Protein AF-A0A2D8BWD3-F1 (afdb_monomer_lite)

pLDDT: mean 82.9, std 19.64, range [33.0, 98.5]

Radius of gyration: 21.06 Å; chains: 1; bounding box: 48×31×63 Å

Sequence (164 aa):
MKAKTIEGMKNEMWEKAFEDTSNDRERIIALALHLGADEKTNPYLDFQDMDGYIGNDYLVYTDEEADEAVREYIEETVWAFSPSFLQIHTGVDSNTIKQIQNTQLDSPNEVLTAMIKDFDWFVEDAVCCDGRGHFLAQYDHEENYVSFSNEEGKNVTYFIYRVD

Secondary structure (DSSP, 8-state):
-PPPPHHHHHHHHTTSS-SS-HHHHHHHHHHHHHTT--TTT-TT--HHHHHHHBTTTEEEE-HHHHHHHHHHHHHHHGGGS-HHHHHHHH---HHHHHHHHHS--S-HHHHHHTT-S-HHHHHHHHHHHHHHHHHH-TTT---EEEEEE-TTS-EEEEEEEE--

Structure (mmCIF, N/CA/C/O backbone):
data_AF-A0A2D8BWD3-F1
#
_entry.id   AF-A0A2D8BWD3-F1
#
loop_
_atom_site.group_PDB
_atom_site.id
_atom_site.type_symbol
_atom_site.label_atom_id
_atom_site.label_alt_id
_atom_site.label_comp_id
_atom_site.label_asym_id
_atom_site.label_entity_id
_atom_site.label_seq_id
_atom_site.pdbx_PDB_ins_code
_atom_site.Cartn_x
_atom_site.Cartn_y
_atom_site.Cartn_z
_atom_site.occupancy
_atom_site.B_iso_or_equiv
_atom_site.auth_seq_id
_atom_site.auth_comp_id
_atom_site.auth_asym_id
_atom_site.auth_atom_id
_atom_site.pdbx_PDB_model_num
ATOM 1 N N . MET A 1 1 ? 24.288 -4.376 -43.681 1.00 34.53 1 MET A N 1
ATOM 2 C CA . MET A 1 1 ? 23.983 -4.024 -42.278 1.00 34.53 1 MET A CA 1
ATOM 3 C C . MET A 1 1 ? 23.493 -5.283 -41.589 1.00 34.53 1 MET A C 1
ATOM 5 O O . MET A 1 1 ? 22.525 -5.857 -42.066 1.00 34.53 1 MET A O 1
ATOM 9 N N . LYS A 1 2 ? 24.213 -5.786 -40.580 1.00 33.00 2 LYS A N 1
ATOM 10 C CA . LYS A 1 2 ? 23.761 -6.938 -39.785 1.00 33.00 2 LYS A CA 1
ATOM 11 C C . LYS A 1 2 ? 22.799 -6.414 -38.719 1.00 33.00 2 LYS A C 1
ATOM 13 O O . LYS A 1 2 ? 23.162 -5.474 -38.019 1.00 33.00 2 LYS A O 1
ATOM 18 N N . ALA A 1 3 ? 21.597 -6.981 -38.645 1.00 33.09 3 ALA A N 1
ATOM 19 C CA . ALA A 1 3 ? 20.667 -6.714 -37.554 1.00 33.09 3 ALA A CA 1
ATOM 20 C C . ALA A 1 3 ? 21.339 -7.104 -36.227 1.00 33.09 3 ALA A C 1
ATOM 22 O O . ALA A 1 3 ? 21.921 -8.190 -36.136 1.00 33.09 3 ALA A O 1
ATOM 23 N N . LYS A 1 4 ? 21.329 -6.197 -35.247 1.00 38.47 4 LYS A N 1
ATOM 24 C CA . LYS A 1 4 ? 21.819 -6.473 -33.893 1.00 38.47 4 LYS A CA 1
ATOM 25 C C . LYS A 1 4 ? 20.787 -7.357 -33.185 1.00 38.47 4 LYS A C 1
ATOM 27 O O . LYS A 1 4 ? 19.590 -7.202 -33.396 1.00 38.47 4 LYS A O 1
ATOM 32 N N . THR A 1 5 ? 21.252 -8.342 -32.425 1.00 38.34 5 THR A N 1
ATOM 33 C CA . THR A 1 5 ? 20.396 -9.210 -31.609 1.00 38.34 5 THR A CA 1
ATOM 34 C C . THR A 1 5 ? 19.855 -8.429 -30.408 1.00 38.34 5 THR A C 1
ATOM 36 O O . THR A 1 5 ? 20.527 -7.517 -29.931 1.00 38.34 5 THR A O 1
ATOM 39 N N . ILE A 1 6 ? 18.684 -8.817 -29.887 1.00 38.59 6 ILE A N 1
ATOM 40 C CA . ILE A 1 6 ? 18.071 -8.269 -28.653 1.00 38.59 6 ILE A CA 1
ATOM 41 C C . ILE A 1 6 ? 19.105 -8.186 -27.512 1.00 38.59 6 ILE A C 1
ATOM 43 O O . ILE A 1 6 ? 19.161 -7.222 -26.759 1.00 38.59 6 ILE A O 1
ATOM 47 N N . GLU A 1 7 ? 19.990 -9.174 -27.440 1.00 46.28 7 GLU A N 1
ATOM 48 C CA . GLU A 1 7 ? 21.090 -9.278 -26.478 1.00 46.28 7 GLU A CA 1
ATOM 49 C C . GLU A 1 7 ? 22.209 -8.240 -26.701 1.00 46.28 7 GLU A C 1
ATOM 51 O O . GLU A 1 7 ? 22.782 -7.716 -25.751 1.00 46.28 7 GLU A O 1
ATOM 56 N N . GLY A 1 8 ? 22.477 -7.866 -27.955 1.00 41.94 8 GLY A N 1
ATOM 57 C CA . GLY A 1 8 ? 23.447 -6.824 -28.306 1.00 41.94 8 GLY A CA 1
ATOM 58 C C . GLY A 1 8 ? 22.919 -5.397 -28.133 1.00 41.94 8 GLY A C 1
ATOM 59 O O . GLY A 1 8 ? 23.710 -4.483 -27.928 1.00 41.94 8 GLY A O 1
ATOM 60 N N . MET A 1 9 ? 21.600 -5.198 -28.201 1.00 42.31 9 MET A N 1
ATOM 61 C CA . MET A 1 9 ? 20.963 -3.897 -27.946 1.00 42.31 9 MET A CA 1
ATOM 62 C C . MET A 1 9 ? 20.747 -3.653 -26.450 1.00 42.31 9 MET A C 1
ATOM 64 O O . MET A 1 9 ? 20.943 -2.527 -26.000 1.00 42.31 9 MET A O 1
ATOM 68 N N . LYS A 1 10 ? 20.489 -4.717 -25.671 1.00 48.84 10 LYS A N 1
ATOM 69 C CA . LYS A 1 10 ? 20.618 -4.693 -24.207 1.00 48.84 10 LYS A CA 1
ATOM 70 C C . LYS A 1 10 ? 22.022 -4.226 -23.797 1.00 48.84 10 LYS A C 1
ATOM 72 O O . LYS A 1 10 ? 22.144 -3.213 -23.137 1.00 48.84 10 LYS A O 1
ATOM 77 N N . ASN A 1 11 ? 23.101 -4.828 -24.291 1.00 49.44 11 ASN A N 1
ATOM 78 C 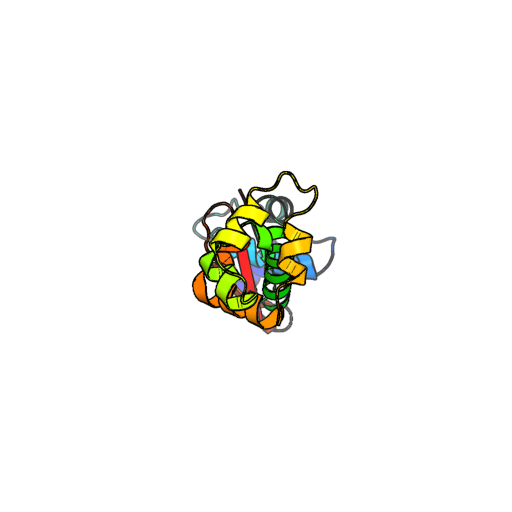CA . ASN A 1 11 ? 24.444 -4.409 -23.855 1.00 49.44 11 ASN A CA 1
ATOM 79 C C . ASN A 1 11 ? 24.811 -2.937 -24.157 1.00 49.44 11 ASN A C 1
ATOM 81 O O . ASN A 1 11 ? 25.494 -2.318 -23.354 1.00 49.44 11 ASN A O 1
ATOM 85 N N . GLU A 1 12 ? 24.364 -2.339 -25.268 1.00 47.38 12 GLU A N 1
ATOM 86 C CA . GLU A 1 12 ? 24.698 -0.933 -25.579 1.00 47.38 12 GLU A CA 1
ATOM 87 C C . GLU A 1 12 ? 23.782 0.096 -24.893 1.00 47.38 12 GLU A C 1
ATOM 89 O O . GLU A 1 12 ? 24.250 1.180 -24.537 1.00 47.38 12 GLU A O 1
ATOM 94 N N . MET A 1 13 ? 22.490 -0.209 -24.714 1.00 47.88 13 MET A N 1
ATOM 95 C CA . MET A 1 13 ? 21.563 0.668 -23.980 1.00 47.88 13 MET A CA 1
ATOM 96 C C . MET A 1 13 ? 21.860 0.668 -22.475 1.00 47.88 13 MET A C 1
ATOM 98 O O . MET A 1 13 ? 21.653 1.677 -21.809 1.00 47.88 13 MET A O 1
ATOM 102 N N . TRP A 1 14 ? 22.397 -0.438 -21.959 1.00 49.59 14 TRP A N 1
ATOM 103 C CA . TRP A 1 14 ? 22.653 -0.648 -20.540 1.00 49.59 14 TRP A CA 1
ATOM 104 C C . TRP A 1 14 ? 24.047 -0.210 -20.080 1.00 49.59 14 TRP A C 1
ATOM 106 O O . TRP A 1 14 ? 24.278 -0.177 -18.885 1.00 49.59 14 TRP A O 1
ATOM 116 N N . GLU A 1 15 ? 24.974 0.157 -20.966 1.00 47.16 15 GLU A N 1
ATOM 117 C CA . GLU A 1 15 ? 26.265 0.732 -20.539 1.00 47.16 15 GLU A CA 1
ATOM 118 C C . GLU A 1 15 ? 26.231 2.258 -20.367 1.00 47.16 15 GLU A C 1
ATOM 120 O O . GLU A 1 15 ? 27.082 2.823 -19.688 1.00 47.16 15 GLU A O 1
ATOM 125 N N . LYS A 1 16 ? 25.259 2.955 -20.970 1.00 45.59 16 LYS A N 1
ATOM 126 C CA . LYS A 1 16 ? 25.213 4.430 -20.968 1.00 45.59 16 LYS A CA 1
ATOM 127 C C . LYS A 1 16 ? 24.402 5.059 -19.839 1.00 45.59 16 LYS A C 1
ATOM 129 O O . LYS A 1 16 ? 24.548 6.255 -19.613 1.00 45.59 16 LYS A O 1
ATOM 134 N N . ALA A 1 17 ? 23.558 4.291 -19.160 1.00 45.84 17 ALA A N 1
ATOM 135 C CA . ALA A 1 17 ? 22.677 4.813 -18.119 1.00 45.84 17 ALA A CA 1
ATOM 136 C C . ALA A 1 17 ? 23.310 4.840 -16.708 1.00 45.84 17 ALA A C 1
ATOM 138 O O . ALA A 1 17 ? 22.625 5.221 -15.770 1.00 45.84 17 ALA A O 1
ATOM 139 N N . PHE A 1 18 ? 24.584 4.455 -16.524 1.00 51.03 18 PHE A N 1
ATOM 140 C CA . PHE A 1 18 ? 25.071 4.014 -15.206 1.00 51.03 18 PHE A CA 1
ATOM 141 C C . PHE A 1 18 ? 26.330 4.714 -14.680 1.00 51.03 18 PHE A C 1
ATOM 143 O O . PHE A 1 18 ? 27.443 4.400 -15.095 1.00 51.03 18 PHE A O 1
ATOM 150 N N . GLU A 1 19 ? 26.129 5.556 -13.662 1.00 48.56 19 GLU A N 1
ATOM 151 C CA . GLU A 1 19 ? 27.092 5.869 -12.593 1.00 48.56 19 GLU A CA 1
ATOM 152 C C . GLU A 1 19 ? 26.365 5.976 -11.223 1.00 48.56 19 GLU A C 1
ATOM 154 O O . GLU A 1 19 ? 26.631 6.906 -10.481 1.00 48.56 19 GLU A O 1
ATOM 159 N N . ASP A 1 20 ? 25.441 5.070 -10.852 1.00 46.66 20 ASP A N 1
ATOM 160 C CA . ASP A 1 20 ? 25.171 4.778 -9.420 1.00 46.66 20 ASP A CA 1
ATOM 161 C C . ASP A 1 20 ? 24.368 3.475 -9.164 1.00 46.66 20 ASP A C 1
ATOM 163 O O . ASP A 1 20 ? 23.828 2.865 -10.086 1.00 46.66 20 ASP A O 1
ATOM 167 N N . THR A 1 21 ? 24.411 3.037 -7.901 1.00 48.84 21 THR A N 1
ATOM 168 C CA . THR A 1 21 ? 23.995 1.790 -7.210 1.00 48.84 21 THR A CA 1
ATOM 169 C C . THR A 1 21 ? 23.012 0.780 -7.848 1.00 48.84 21 THR A C 1
ATOM 171 O O . THR A 1 21 ? 21.938 1.094 -8.347 1.00 48.84 21 THR A O 1
ATOM 174 N N . SER A 1 22 ? 23.335 -0.520 -7.711 1.00 55.34 22 SER A N 1
ATOM 175 C CA . SER A 1 22 ? 22.635 -1.654 -8.355 1.00 55.34 22 SER A CA 1
ATOM 176 C C . SER A 1 22 ? 21.185 -1.919 -7.920 1.00 55.34 22 SER A C 1
ATOM 178 O O . SER A 1 22 ? 20.495 -2.653 -8.621 1.00 55.34 22 SER A O 1
ATOM 180 N N . ASN A 1 23 ? 20.719 -1.369 -6.792 1.00 58.25 23 ASN A N 1
ATOM 181 C CA . ASN A 1 23 ? 19.350 -1.585 -6.300 1.00 58.25 23 ASN A CA 1
ATOM 182 C C . ASN A 1 23 ? 18.320 -0.721 -7.041 1.00 58.25 23 ASN A C 1
ATOM 184 O O . ASN A 1 23 ? 17.205 -1.177 -7.294 1.00 58.25 23 ASN A O 1
ATOM 188 N N . ASP A 1 24 ? 18.686 0.492 -7.443 1.00 74.69 24 ASP A N 1
ATOM 189 C CA . ASP A 1 24 ? 17.781 1.376 -8.188 1.00 74.69 24 ASP A CA 1
ATOM 190 C C . ASP A 1 24 ? 17.656 0.916 -9.642 1.00 74.69 24 ASP A C 1
ATOM 192 O O . ASP A 1 24 ? 16.593 1.007 -10.255 1.00 74.69 24 ASP A O 1
ATOM 196 N N . ARG A 1 25 ? 18.707 0.269 -10.164 1.00 78.00 25 ARG A N 1
ATOM 197 C CA . ARG A 1 25 ? 18.728 -0.312 -11.509 1.00 78.00 25 ARG A CA 1
ATOM 198 C C . ARG A 1 25 ? 17.566 -1.267 -11.768 1.00 78.00 25 ARG A C 1
ATOM 200 O O . ARG A 1 25 ? 16.885 -1.135 -12.782 1.00 78.00 25 ARG A O 1
ATOM 207 N N . GLU A 1 26 ? 17.374 -2.260 -10.904 1.00 87.19 26 GLU A N 1
ATOM 208 C CA . GLU A 1 26 ? 16.334 -3.275 -11.103 1.00 87.19 26 GLU A CA 1
ATOM 209 C C . GLU A 1 26 ? 14.925 -2.666 -11.035 1.00 87.19 26 GLU A C 1
ATOM 211 O O . GLU A 1 26 ? 14.059 -3.045 -11.827 1.00 87.19 26 GLU A O 1
ATOM 216 N N . ARG A 1 27 ? 14.727 -1.652 -10.185 1.00 90.38 27 ARG A N 1
ATOM 217 C CA . ARG A 1 27 ? 13.468 -0.902 -10.081 1.00 90.38 27 ARG A CA 1
ATOM 218 C C . ARG A 1 27 ? 13.185 -0.067 -11.325 1.00 90.38 27 ARG A C 1
ATOM 220 O O . ARG A 1 27 ? 12.080 -0.127 -11.858 1.00 90.38 27 ARG A O 1
ATOM 227 N N . ILE A 1 28 ? 14.194 0.638 -11.838 1.00 87.50 28 ILE A N 1
ATOM 228 C CA . ILE A 1 28 ? 14.107 1.399 -13.093 1.00 87.50 28 ILE A CA 1
ATOM 229 C C . ILE A 1 28 ? 13.707 0.478 -14.251 1.00 87.50 28 ILE A C 1
ATOM 231 O O . ILE A 1 28 ? 12.839 0.819 -15.053 1.00 87.50 28 ILE A O 1
ATOM 235 N N . ILE A 1 29 ? 14.300 -0.718 -14.326 1.00 85.25 29 ILE A N 1
ATOM 236 C CA . ILE A 1 29 ? 13.953 -1.714 -15.348 1.00 85.25 29 ILE A CA 1
ATOM 237 C C . ILE A 1 29 ? 12.511 -2.192 -15.175 1.00 85.25 29 ILE A C 1
ATOM 239 O O . ILE A 1 29 ? 11.783 -2.264 -16.166 1.00 85.25 29 ILE A O 1
ATOM 243 N N . ALA A 1 30 ? 12.095 -2.512 -13.947 1.00 90.31 30 ALA A N 1
ATOM 244 C CA . ALA A 1 30 ? 10.731 -2.945 -13.660 1.00 90.31 30 ALA A CA 1
ATOM 245 C C . ALA A 1 30 ? 9.702 -1.891 -14.095 1.00 90.31 30 ALA A C 1
ATOM 247 O O . ALA A 1 30 ? 8.768 -2.219 -14.831 1.00 90.31 30 ALA A O 1
ATOM 248 N N . LEU A 1 31 ? 9.915 -0.626 -13.718 1.00 90.25 31 LEU A N 1
ATOM 249 C CA . LEU A 1 31 ? 9.033 0.480 -14.084 1.00 90.25 31 LEU A CA 1
ATOM 250 C C . LEU A 1 31 ? 9.002 0.705 -15.598 1.00 90.25 31 LEU A C 1
ATOM 252 O O . LEU A 1 31 ? 7.926 0.788 -16.188 1.00 90.25 31 LEU A O 1
ATOM 256 N N . ALA A 1 32 ? 10.162 0.731 -16.255 1.00 86.50 32 ALA A N 1
ATOM 257 C CA . ALA A 1 32 ? 10.229 0.906 -17.701 1.00 86.50 32 ALA A CA 1
ATOM 258 C C . ALA A 1 32 ? 9.463 -0.200 -18.446 1.00 86.50 32 ALA A C 1
ATOM 260 O O . ALA A 1 32 ? 8.709 0.081 -19.380 1.00 86.50 32 ALA A O 1
ATOM 261 N N . LEU A 1 33 ? 9.616 -1.460 -18.023 1.00 85.62 33 LEU A N 1
ATOM 262 C CA . LEU A 1 33 ? 8.882 -2.589 -18.596 1.00 85.62 33 LEU A CA 1
ATOM 263 C C . LEU A 1 33 ? 7.368 -2.456 -18.381 1.00 85.62 33 LEU A C 1
ATOM 265 O O . LEU A 1 33 ? 6.607 -2.707 -19.316 1.00 85.62 33 LEU A O 1
ATOM 269 N N . HIS A 1 34 ? 6.931 -2.030 -17.193 1.00 89.69 34 HIS A N 1
ATOM 270 C CA . HIS A 1 34 ? 5.519 -1.781 -16.895 1.00 89.69 34 HIS A CA 1
ATOM 271 C C . HIS A 1 34 ? 4.919 -0.680 -17.778 1.00 89.69 34 HIS A C 1
ATOM 273 O O . HIS A 1 34 ? 3.836 -0.859 -18.334 1.00 89.69 34 HIS A O 1
ATOM 279 N N . LEU A 1 35 ? 5.659 0.408 -18.008 1.00 87.31 35 LEU A N 1
ATOM 280 C CA . LEU A 1 35 ? 5.255 1.506 -18.896 1.00 87.31 35 LEU A CA 1
ATOM 281 C C . LEU A 1 35 ? 5.349 1.158 -20.392 1.00 87.31 35 LEU A C 1
ATOM 283 O O . LEU A 1 35 ? 5.108 2.004 -21.258 1.00 87.31 35 LEU A O 1
ATOM 287 N N . GLY A 1 36 ? 5.666 -0.095 -20.721 1.00 79.19 36 GLY A N 1
ATOM 288 C CA . GLY A 1 36 ? 5.660 -0.593 -22.088 1.00 79.19 36 GLY A CA 1
ATOM 289 C C . GLY A 1 36 ? 6.919 -0.244 -22.873 1.00 79.19 36 GLY A C 1
ATOM 290 O O . GLY A 1 36 ? 6.836 -0.080 -24.095 1.00 79.19 36 GLY A O 1
ATOM 291 N N . ALA A 1 37 ? 8.076 -0.145 -22.206 1.00 69.31 37 ALA A N 1
ATOM 292 C CA . ALA A 1 37 ? 9.376 -0.137 -22.871 1.00 69.31 37 ALA A CA 1
ATOM 293 C C . ALA A 1 37 ? 9.598 -1.471 -23.615 1.00 69.31 37 ALA A C 1
ATOM 295 O O . ALA A 1 37 ? 10.196 -2.420 -23.112 1.00 69.31 37 ALA A O 1
ATOM 296 N N . ASP A 1 38 ? 9.094 -1.528 -24.845 1.00 61.25 38 ASP A N 1
ATOM 297 C CA . ASP A 1 38 ? 9.401 -2.515 -25.877 1.00 61.25 38 ASP A CA 1
ATOM 298 C C . ASP A 1 38 ? 10.106 -1.782 -27.033 1.00 61.25 38 ASP A C 1
ATOM 300 O O . ASP A 1 38 ? 9.707 -0.688 -27.444 1.00 61.25 38 ASP A O 1
ATOM 304 N N . GLU A 1 39 ? 11.160 -2.417 -27.564 1.00 46.50 39 GLU A N 1
ATOM 305 C CA . GLU A 1 39 ? 11.961 -2.027 -28.735 1.00 46.50 39 GLU A CA 1
ATOM 306 C C . GLU A 1 39 ? 11.114 -1.531 -29.929 1.00 46.50 39 GLU A C 1
ATOM 308 O O . GLU A 1 39 ? 11.596 -0.757 -30.759 1.00 46.50 39 GLU A O 1
ATOM 313 N N . LYS A 1 40 ? 9.853 -1.969 -30.038 1.00 48.22 40 LYS A N 1
ATOM 314 C CA . LYS A 1 40 ? 8.954 -1.690 -31.166 1.00 48.22 40 LYS A CA 1
ATOM 315 C C . LYS A 1 40 ? 7.892 -0.624 -30.912 1.00 48.22 40 LYS A C 1
ATOM 317 O O . LYS A 1 40 ? 7.389 -0.069 -31.889 1.00 48.22 40 LYS A O 1
ATOM 322 N N . THR A 1 41 ? 7.515 -0.357 -29.665 1.00 51.00 41 THR A N 1
ATOM 323 C CA . THR A 1 41 ? 6.345 0.482 -29.343 1.00 51.00 41 THR A CA 1
ATOM 324 C C . THR A 1 41 ? 6.711 1.832 -28.755 1.00 51.00 41 THR A C 1
ATOM 326 O O . THR A 1 41 ? 5.995 2.794 -29.028 1.00 51.00 41 THR A O 1
ATOM 329 N N . ASN A 1 42 ? 7.812 1.947 -28.004 1.00 50.22 42 ASN A N 1
ATOM 330 C CA . ASN A 1 42 ? 8.170 3.224 -27.390 1.00 50.22 42 ASN A CA 1
ATOM 331 C C . ASN A 1 42 ? 9.693 3.426 -27.239 1.00 50.22 42 ASN A C 1
ATOM 333 O O . ASN A 1 42 ? 10.235 3.282 -26.145 1.00 50.22 42 ASN A O 1
ATOM 337 N N . PRO A 1 43 ? 10.403 3.803 -28.321 1.00 50.69 43 PRO A N 1
ATOM 338 C CA . PRO A 1 43 ? 11.846 4.065 -28.294 1.00 50.69 43 PRO A CA 1
ATOM 339 C C . PRO A 1 43 ? 12.231 5.371 -27.567 1.00 50.69 43 PRO A C 1
ATOM 341 O O . PRO A 1 43 ? 13.402 5.745 -27.598 1.00 50.69 43 PRO A O 1
ATOM 344 N N . TYR A 1 44 ? 11.261 6.078 -26.969 1.00 47.91 44 TYR A N 1
ATOM 345 C CA . TYR A 1 44 ? 11.419 7.385 -26.320 1.00 47.91 44 TYR A CA 1
ATOM 346 C C . TYR A 1 44 ? 11.210 7.362 -24.800 1.00 47.91 44 TYR A C 1
ATOM 348 O O . TYR A 1 44 ? 11.259 8.426 -24.191 1.00 47.91 44 TYR A O 1
ATOM 356 N N . LEU A 1 45 ? 10.973 6.198 -24.182 1.00 55.69 45 LEU A N 1
ATOM 357 C CA . LEU A 1 45 ? 11.106 6.082 -22.727 1.00 55.69 45 LEU A CA 1
ATOM 358 C C . LEU A 1 45 ? 12.592 6.248 -22.396 1.00 55.69 45 LEU A C 1
ATOM 360 O O . LEU A 1 45 ? 13.380 5.309 -22.528 1.00 55.69 45 LEU A O 1
ATOM 364 N N . ASP A 1 46 ? 12.977 7.478 -22.063 1.00 58.53 46 ASP A N 1
ATOM 365 C CA . ASP A 1 46 ? 14.310 7.776 -21.573 1.00 58.53 46 ASP A CA 1
ATOM 366 C C . ASP A 1 46 ? 14.422 7.159 -20.180 1.00 58.53 46 ASP A C 1
ATOM 368 O O . ASP A 1 46 ? 13.752 7.567 -19.234 1.00 58.53 46 ASP A O 1
ATOM 372 N N . PHE A 1 47 ? 15.223 6.103 -20.061 1.00 58.69 47 PHE A N 1
ATOM 373 C CA . PHE A 1 47 ? 15.436 5.407 -18.794 1.00 58.69 47 PHE A CA 1
ATOM 374 C C . PHE A 1 47 ? 16.001 6.345 -17.715 1.00 58.69 47 PHE A C 1
ATOM 376 O O . PHE A 1 47 ? 15.861 6.041 -16.535 1.00 58.69 47 PHE A O 1
ATOM 383 N N . GLN A 1 48 ? 16.602 7.479 -18.104 1.00 56.47 48 GLN A N 1
ATOM 384 C CA . GLN A 1 48 ? 17.044 8.517 -17.170 1.00 56.47 48 GLN A CA 1
ATOM 385 C C . GLN A 1 48 ? 15.878 9.263 -16.506 1.00 56.47 48 GLN A C 1
ATOM 387 O O . GLN A 1 48 ? 16.030 9.707 -15.373 1.00 56.47 48 GLN A O 1
ATOM 392 N N . ASP A 1 49 ? 14.710 9.344 -17.150 1.00 65.50 49 ASP A N 1
ATOM 393 C CA . ASP A 1 49 ? 13.518 9.965 -16.559 1.00 65.50 49 ASP A CA 1
ATOM 394 C C . ASP A 1 49 ? 12.801 9.014 -15.582 1.00 65.50 49 ASP A C 1
ATOM 396 O O . ASP A 1 49 ? 12.077 9.468 -14.700 1.00 65.50 49 ASP A O 1
ATOM 400 N N . MET A 1 50 ? 13.024 7.696 -15.697 1.00 73.25 50 MET A N 1
ATOM 401 C CA . MET A 1 50 ? 12.379 6.682 -14.845 1.00 73.25 50 MET A CA 1
ATOM 402 C C . MET A 1 50 ? 12.729 6.829 -13.370 1.00 73.25 50 MET A C 1
ATOM 404 O O . MET A 1 50 ? 11.859 6.659 -12.522 1.00 73.25 50 MET A O 1
ATOM 408 N N . ASP A 1 51 ? 13.980 7.167 -13.073 1.00 77.19 51 ASP A N 1
ATOM 409 C CA . ASP A 1 51 ? 14.426 7.406 -11.700 1.00 77.19 51 ASP A CA 1
ATOM 410 C C . ASP A 1 51 ? 13.637 8.558 -11.056 1.00 77.19 51 ASP A C 1
ATOM 412 O O . ASP A 1 51 ? 13.172 8.451 -9.926 1.00 77.19 51 ASP A O 1
ATOM 416 N N . GLY A 1 52 ? 13.357 9.615 -11.827 1.00 81.00 52 GLY A N 1
ATOM 417 C CA . GLY A 1 52 ? 12.542 10.744 -11.379 1.00 81.00 52 GLY A CA 1
ATOM 418 C C . GLY A 1 52 ? 11.077 10.396 -11.103 1.00 81.00 52 GLY A C 1
ATOM 419 O O . GLY A 1 52 ? 10.416 11.135 -10.376 1.00 81.00 52 GLY A O 1
ATOM 420 N N . TYR A 1 53 ? 10.566 9.290 -11.646 1.00 85.56 53 TYR A N 1
ATOM 421 C CA . TYR A 1 53 ? 9.203 8.821 -11.391 1.00 85.56 53 TYR A CA 1
ATOM 422 C C . TYR A 1 53 ? 9.103 7.922 -10.154 1.00 85.56 53 TYR A C 1
ATOM 424 O O . TYR A 1 53 ? 8.046 7.879 -9.521 1.00 85.56 53 TYR A O 1
ATOM 432 N N . ILE A 1 54 ? 10.178 7.223 -9.780 1.00 88.94 54 ILE A N 1
ATOM 433 C CA . ILE A 1 54 ? 10.189 6.351 -8.600 1.00 88.94 54 ILE A CA 1
ATOM 434 C C . ILE A 1 54 ? 10.190 7.210 -7.330 1.00 88.94 54 ILE A C 1
ATOM 436 O O . ILE A 1 54 ? 10.983 8.131 -7.170 1.00 88.94 54 ILE A O 1
ATOM 440 N N . GLY A 1 55 ? 9.268 6.916 -6.416 1.00 87.00 55 GLY A N 1
ATOM 441 C CA . GLY A 1 55 ? 9.031 7.677 -5.190 1.00 87.00 55 GLY A CA 1
ATOM 442 C C . GLY A 1 55 ? 8.197 8.949 -5.377 1.00 87.00 55 GLY A C 1
ATOM 443 O O . GLY A 1 55 ? 7.755 9.506 -4.376 1.00 87.00 55 GLY A O 1
ATOM 444 N N . ASN A 1 56 ? 7.953 9.387 -6.619 1.00 89.62 56 ASN A N 1
ATOM 445 C CA . ASN A 1 56 ? 7.090 10.532 -6.926 1.00 89.62 56 ASN A CA 1
ATOM 446 C C . ASN A 1 56 ? 5.746 10.081 -7.502 1.00 89.62 56 ASN A C 1
ATOM 448 O O . ASN A 1 56 ? 4.722 10.289 -6.863 1.00 89.62 56 ASN A O 1
ATOM 452 N N . ASP A 1 57 ? 5.771 9.424 -8.663 1.00 93.75 57 ASP A N 1
ATOM 453 C CA . ASP A 1 57 ? 4.575 9.003 -9.406 1.00 93.75 57 ASP A CA 1
ATOM 454 C C . ASP A 1 57 ? 4.316 7.496 -9.234 1.00 93.75 57 ASP A C 1
ATOM 456 O O . ASP A 1 57 ? 3.183 7.024 -9.366 1.00 93.75 57 ASP A O 1
ATOM 460 N N . TYR A 1 58 ? 5.369 6.729 -8.919 1.00 94.81 58 TYR A N 1
ATOM 461 C CA . TYR A 1 58 ? 5.312 5.281 -8.729 1.00 94.81 58 TYR A CA 1
ATOM 462 C C . TYR A 1 58 ? 6.107 4.819 -7.511 1.00 94.81 58 TYR A C 1
ATOM 464 O O . TYR A 1 58 ? 7.220 5.278 -7.266 1.00 94.81 58 TYR A O 1
ATOM 472 N N . LEU A 1 59 ? 5.594 3.814 -6.809 1.00 96.50 59 LEU A N 1
ATOM 473 C CA . LEU A 1 59 ? 6.359 3.010 -5.858 1.00 96.50 59 LEU A CA 1
ATOM 474 C C . LEU A 1 59 ? 6.766 1.702 -6.538 1.00 96.50 59 LEU A C 1
ATOM 476 O O . LEU A 1 59 ? 5.944 1.076 -7.208 1.00 96.50 59 LEU A O 1
ATOM 480 N N . VAL A 1 60 ? 8.028 1.297 -6.377 1.00 96.38 60 VAL A N 1
ATOM 481 C CA . VAL A 1 60 ? 8.569 0.061 -6.961 1.00 96.38 60 VAL A CA 1
ATOM 482 C C . VAL A 1 60 ? 9.278 -0.741 -5.878 1.00 96.38 60 VAL A C 1
ATOM 484 O O . VAL A 1 60 ? 10.363 -0.369 -5.424 1.00 96.38 60 VAL A O 1
ATOM 487 N N . TYR A 1 61 ? 8.661 -1.848 -5.483 1.00 97.25 61 TYR A N 1
ATOM 488 C CA . TYR A 1 61 ? 9.050 -2.625 -4.310 1.00 97.25 61 TYR A CA 1
ATOM 489 C C . TYR A 1 61 ? 9.352 -4.079 -4.655 1.00 97.25 61 TYR A C 1
ATOM 491 O O . TYR A 1 61 ? 8.787 -4.640 -5.597 1.00 97.25 61 TYR A O 1
ATOM 499 N N . THR A 1 62 ? 10.226 -4.710 -3.871 1.00 97.12 62 THR A N 1
ATOM 500 C CA . THR A 1 62 ? 10.191 -6.175 -3.747 1.00 97.12 62 THR A CA 1
ATOM 501 C C . THR A 1 62 ? 8.907 -6.611 -3.034 1.00 97.12 62 THR A C 1
ATOM 503 O O . THR A 1 62 ? 8.141 -5.779 -2.551 1.00 97.12 62 THR A O 1
ATOM 506 N N . ASP A 1 63 ? 8.647 -7.917 -2.963 1.00 97.44 63 ASP A N 1
ATOM 507 C CA . ASP A 1 63 ? 7.475 -8.424 -2.237 1.00 97.44 63 ASP A CA 1
ATOM 508 C C . ASP A 1 63 ? 7.533 -8.040 -0.750 1.00 97.44 63 ASP A C 1
ATOM 510 O O . ASP A 1 63 ? 6.572 -7.521 -0.194 1.00 97.44 63 ASP A O 1
ATOM 514 N N . GLU A 1 64 ? 8.706 -8.198 -0.134 1.00 97.38 64 GLU A N 1
ATOM 515 C CA . GLU A 1 64 ? 8.923 -7.879 1.277 1.00 97.38 64 GLU A CA 1
ATOM 516 C C . GLU A 1 64 ? 8.830 -6.373 1.558 1.00 97.38 64 GLU A C 1
ATOM 518 O O . GLU A 1 64 ? 8.301 -5.966 2.587 1.00 97.38 64 GLU A O 1
ATOM 523 N N . GLU A 1 65 ? 9.324 -5.535 0.644 1.00 97.50 65 GLU A N 1
ATOM 524 C CA . GLU A 1 65 ? 9.196 -4.078 0.758 1.00 97.50 65 GLU A CA 1
ATOM 525 C C . GLU A 1 65 ? 7.741 -3.625 0.603 1.00 97.50 65 GLU A C 1
ATOM 527 O O . GLU A 1 65 ? 7.317 -2.699 1.289 1.00 97.50 65 GLU A O 1
ATOM 532 N N . ALA A 1 66 ? 6.963 -4.286 -0.260 1.00 98.06 66 ALA A N 1
ATOM 533 C CA . ALA A 1 66 ? 5.540 -4.011 -0.406 1.00 98.06 66 ALA A CA 1
ATOM 534 C C . ALA A 1 66 ? 4.746 -4.427 0.841 1.00 98.06 66 ALA A C 1
ATOM 536 O O . ALA A 1 66 ? 3.843 -3.696 1.248 1.00 98.06 66 ALA A O 1
ATOM 537 N N . ASP A 1 67 ? 5.093 -5.562 1.455 1.00 98.31 67 ASP A N 1
ATOM 538 C CA . ASP A 1 67 ? 4.495 -6.027 2.712 1.00 98.31 67 ASP A CA 1
ATOM 539 C C . ASP A 1 67 ? 4.797 -5.082 3.883 1.00 98.31 67 ASP A C 1
ATOM 541 O O . ASP A 1 67 ? 3.912 -4.788 4.691 1.00 98.31 67 ASP A O 1
ATOM 545 N N . GLU A 1 68 ? 6.019 -4.555 3.963 1.00 98.38 68 GLU A N 1
ATOM 546 C CA . GLU A 1 68 ? 6.365 -3.566 4.985 1.00 98.38 68 GLU A CA 1
ATOM 547 C C . GLU A 1 68 ? 5.665 -2.226 4.722 1.00 98.38 68 GLU A C 1
ATOM 549 O O . GLU A 1 68 ? 5.030 -1.674 5.618 1.00 98.38 68 GLU A O 1
ATOM 554 N N . ALA A 1 69 ? 5.686 -1.733 3.480 1.00 98.00 69 ALA A N 1
ATOM 555 C CA . ALA A 1 69 ? 5.055 -0.462 3.130 1.00 98.00 69 ALA A CA 1
ATOM 556 C C . ALA A 1 69 ? 3.539 -0.477 3.382 1.00 98.00 69 ALA A C 1
ATOM 558 O O . ALA A 1 69 ? 2.981 0.497 3.893 1.00 98.00 69 ALA A O 1
ATOM 559 N N . VAL A 1 70 ? 2.849 -1.580 3.055 1.00 98.38 70 VAL A N 1
ATOM 560 C CA . VAL A 1 70 ? 1.408 -1.690 3.329 1.00 98.38 70 VAL A CA 1
ATOM 561 C C . VAL A 1 70 ? 1.135 -1.759 4.829 1.00 98.38 70 VAL A C 1
ATOM 563 O O . VAL A 1 70 ? 0.165 -1.164 5.299 1.00 98.38 70 VAL A O 1
ATOM 566 N N . ARG A 1 71 ? 1.997 -2.430 5.601 1.00 98.50 71 ARG A N 1
ATOM 567 C CA . ARG A 1 71 ? 1.892 -2.484 7.060 1.00 98.50 71 ARG A CA 1
ATOM 568 C C . ARG A 1 71 ? 2.019 -1.092 7.674 1.00 98.50 71 ARG A C 1
ATOM 570 O O . ARG A 1 71 ? 1.155 -0.720 8.467 1.00 98.50 71 ARG A O 1
ATOM 577 N N . GLU A 1 72 ? 3.056 -0.343 7.304 1.00 98.19 72 GLU A N 1
ATOM 578 C CA . GLU A 1 72 ? 3.293 1.023 7.787 1.00 98.19 72 GLU A CA 1
ATOM 579 C C . GLU A 1 72 ? 2.105 1.933 7.445 1.00 98.19 72 GLU A C 1
ATOM 581 O O . GLU A 1 72 ? 1.557 2.601 8.323 1.00 98.19 72 GLU A O 1
ATOM 586 N N . TYR A 1 73 ? 1.622 1.883 6.198 1.00 97.50 73 TYR A N 1
ATOM 587 C CA . TYR A 1 73 ? 0.452 2.657 5.780 1.00 97.50 73 TYR A CA 1
ATOM 588 C C . TYR A 1 73 ? -0.788 2.328 6.621 1.00 97.50 73 TYR A C 1
ATOM 590 O O . TYR A 1 73 ? -1.503 3.225 7.076 1.00 97.50 73 TYR A O 1
ATOM 598 N N . ILE A 1 74 ? -1.060 1.040 6.846 1.00 98.25 74 ILE A N 1
ATOM 599 C CA . ILE A 1 74 ? -2.197 0.588 7.653 1.00 98.25 74 ILE A CA 1
ATOM 600 C C . ILE A 1 74 ? -2.058 1.066 9.104 1.00 98.25 74 ILE A C 1
ATOM 602 O O . ILE A 1 74 ? -3.048 1.500 9.695 1.00 98.25 74 ILE A O 1
ATOM 606 N N . GLU A 1 75 ? -0.854 1.040 9.676 1.00 97.06 75 GLU A N 1
ATOM 607 C CA . GLU A 1 75 ? -0.580 1.540 11.028 1.00 97.06 75 GLU A CA 1
ATOM 608 C C . GLU A 1 75 ? -0.857 3.038 11.169 1.00 97.06 75 GLU A C 1
ATOM 610 O O . GLU A 1 75 ? -1.482 3.461 12.148 1.00 97.06 75 GLU A O 1
ATOM 615 N N . GLU A 1 76 ? -0.490 3.838 10.172 1.00 96.06 76 GLU A N 1
ATOM 616 C CA . GLU A 1 76 ? -0.754 5.280 10.150 1.00 96.06 76 GLU A CA 1
ATOM 617 C C . GLU A 1 76 ? -2.234 5.626 9.904 1.00 96.06 76 GLU A C 1
ATOM 619 O O . GLU A 1 76 ? -2.687 6.731 10.227 1.00 96.06 76 GLU A O 1
ATOM 624 N N . THR A 1 77 ? -3.014 4.684 9.363 1.00 95.75 77 THR A N 1
ATOM 625 C CA . THR A 1 77 ? -4.378 4.930 8.869 1.00 95.75 77 THR A CA 1
ATOM 626 C C . THR A 1 77 ? -5.463 4.065 9.509 1.00 95.75 77 THR A C 1
ATOM 628 O O . THR A 1 77 ? -6.602 4.087 9.042 1.00 95.75 77 THR A O 1
ATOM 631 N N . VAL A 1 78 ? -5.196 3.378 10.628 1.00 97.19 78 VAL A N 1
ATOM 632 C CA . VAL A 1 78 ? -6.196 2.588 11.385 1.00 97.19 78 VAL A CA 1
ATOM 633 C C . VAL A 1 78 ? -7.500 3.365 11.599 1.00 97.19 78 VAL A C 1
ATOM 635 O O . VAL A 1 78 ? -8.598 2.818 11.464 1.00 97.19 78 VAL A O 1
ATOM 638 N N . TRP A 1 79 ? -7.407 4.664 11.890 1.00 94.88 79 TRP A N 1
ATOM 639 C CA . TRP A 1 79 ? -8.570 5.530 12.093 1.00 94.88 79 TRP A CA 1
ATOM 640 C C . TRP A 1 79 ? -9.502 5.649 10.878 1.00 94.88 79 TRP A C 1
ATOM 642 O O . TRP A 1 79 ? -10.672 5.981 11.066 1.00 94.88 79 TRP A O 1
ATOM 652 N N . ALA A 1 80 ? -9.022 5.388 9.663 1.00 94.44 80 ALA A N 1
ATOM 653 C CA . ALA A 1 80 ? -9.793 5.485 8.426 1.00 94.44 80 ALA A CA 1
ATOM 654 C C . ALA A 1 80 ? -10.598 4.210 8.115 1.00 94.44 80 ALA A C 1
ATOM 656 O O . ALA A 1 80 ? -11.518 4.248 7.294 1.00 94.44 80 ALA A O 1
ATOM 657 N N . PHE A 1 81 ? -10.312 3.093 8.792 1.00 97.00 81 PHE A N 1
ATOM 658 C CA . PHE A 1 81 ? -11.019 1.835 8.569 1.00 97.00 81 PHE A CA 1
ATOM 659 C C . PHE A 1 81 ? -12.486 1.905 8.994 1.00 97.00 81 PHE A C 1
ATOM 661 O O . PHE A 1 81 ? -12.897 2.654 9.889 1.00 97.00 81 PHE A O 1
ATOM 668 N N . SER A 1 82 ? -13.308 1.062 8.366 1.00 96.75 82 SER A N 1
ATOM 669 C CA . SER A 1 82 ? -14.725 1.006 8.710 1.00 96.75 82 SER A CA 1
ATOM 670 C C . SER A 1 82 ? -14.921 0.594 10.183 1.00 96.75 82 SER A C 1
ATOM 672 O O . SER A 1 82 ? -14.251 -0.321 10.674 1.00 96.75 82 SER A O 1
ATOM 674 N N . PRO A 1 83 ? -15.894 1.187 10.900 1.00 97.25 83 PRO A N 1
ATOM 675 C CA . PRO A 1 83 ? -16.180 0.819 12.286 1.00 97.25 83 PRO A CA 1
ATOM 676 C C . PRO A 1 83 ? -16.498 -0.667 12.485 1.00 97.25 83 PRO A C 1
ATOM 678 O O . PRO A 1 83 ? -16.222 -1.225 13.541 1.00 97.25 83 PRO A O 1
ATOM 681 N N . SER A 1 84 ? -17.107 -1.310 11.484 1.00 97.00 84 SER A N 1
ATOM 682 C CA . SER A 1 84 ? -17.404 -2.745 11.505 1.00 97.00 84 SER A CA 1
ATOM 683 C C . SER A 1 84 ? -16.148 -3.604 11.414 1.00 97.00 84 SER A C 1
ATOM 685 O O . SER A 1 84 ? -16.083 -4.627 12.087 1.00 97.00 84 SER A O 1
ATOM 687 N N . PHE A 1 85 ? -15.158 -3.184 10.624 1.00 97.44 85 PHE A N 1
ATOM 688 C CA . PHE A 1 85 ? -13.873 -3.872 10.536 1.00 97.44 85 PHE A CA 1
ATOM 689 C C . PHE A 1 85 ? -13.103 -3.729 11.852 1.00 97.44 85 PHE A C 1
ATOM 691 O O . PHE A 1 85 ? -12.739 -4.718 12.483 1.00 97.44 85 PHE A O 1
ATOM 698 N N . LEU A 1 86 ? -12.993 -2.500 12.363 1.00 97.44 86 LEU A N 1
ATOM 699 C CA . LEU A 1 86 ? -12.357 -2.225 13.654 1.00 97.44 86 LEU A CA 1
ATOM 700 C C . LEU A 1 86 ? -13.035 -2.969 14.816 1.00 97.44 86 LEU A C 1
ATOM 702 O O . LEU A 1 86 ? -12.358 -3.424 15.735 1.00 97.44 86 LEU A O 1
ATOM 706 N N . GLN A 1 87 ? -14.358 -3.150 14.792 1.00 97.44 87 GLN A N 1
ATOM 707 C CA . GLN A 1 87 ? -15.076 -3.913 15.818 1.00 97.44 87 GLN A CA 1
ATOM 708 C C . GLN A 1 87 ? -14.609 -5.376 15.896 1.00 97.44 87 GLN A C 1
ATOM 710 O O . GLN A 1 87 ? -14.529 -5.924 16.997 1.00 97.44 87 GLN A O 1
ATOM 715 N N . ILE A 1 88 ? -14.297 -6.010 14.762 1.00 96.88 88 ILE A N 1
ATOM 716 C CA . ILE A 1 88 ? -13.823 -7.403 14.714 1.00 96.88 88 ILE A CA 1
ATOM 717 C C . ILE A 1 88 ? -12.469 -7.526 15.425 1.00 96.88 88 ILE A C 1
ATOM 719 O O . ILE A 1 88 ? -12.273 -8.435 16.233 1.00 96.88 88 ILE A O 1
ATOM 723 N N . HIS A 1 89 ? -11.582 -6.561 15.189 1.00 97.56 89 HIS A N 1
ATOM 724 C CA . HIS A 1 89 ? -10.190 -6.593 15.646 1.00 97.56 89 HIS A CA 1
ATOM 725 C C . HIS A 1 89 ? -9.963 -6.004 17.046 1.00 97.56 89 HIS A C 1
ATOM 727 O O . HIS A 1 89 ? -9.052 -6.417 17.765 1.00 97.56 89 HIS A O 1
ATOM 733 N N . THR A 1 90 ? -10.834 -5.095 17.488 1.00 96.62 90 THR A N 1
ATOM 734 C CA . THR A 1 90 ? -10.781 -4.490 18.834 1.00 96.62 90 THR A CA 1
ATOM 735 C C . THR A 1 90 ? -11.724 -5.176 19.830 1.00 96.62 90 THR A C 1
ATOM 737 O O . THR A 1 90 ? -11.459 -5.234 21.034 1.00 96.62 90 THR A O 1
ATOM 740 N N . GLY A 1 91 ? -12.847 -5.723 19.353 1.00 96.25 91 GLY A N 1
ATOM 741 C CA . GLY A 1 91 ? -13.966 -6.172 20.186 1.00 96.25 91 GLY A CA 1
ATOM 742 C C . GLY A 1 91 ? -14.817 -5.034 20.768 1.00 96.25 91 GLY A C 1
ATOM 743 O O . GLY A 1 91 ? -15.670 -5.293 21.619 1.00 96.25 91 GLY A O 1
ATOM 744 N N . VAL A 1 92 ? -14.591 -3.788 20.345 1.00 96.19 92 VAL A N 1
ATOM 745 C CA . VAL A 1 92 ? -15.363 -2.607 20.756 1.00 96.19 92 VAL A CA 1
ATOM 746 C C . VAL A 1 92 ? -16.564 -2.423 19.825 1.00 96.19 92 VAL A C 1
ATOM 748 O O . VAL A 1 92 ? -16.473 -2.671 18.628 1.00 96.19 92 VAL A O 1
ATOM 751 N N . ASP A 1 93 ? -17.707 -1.984 20.359 1.00 97.50 93 ASP A N 1
ATOM 752 C CA . ASP A 1 93 ? -18.903 -1.724 19.547 1.00 97.50 93 ASP A CA 1
ATOM 753 C C . ASP A 1 93 ? -18.646 -0.663 18.463 1.00 97.50 93 ASP A C 1
ATOM 755 O O . ASP A 1 93 ? -18.077 0.399 18.734 1.00 97.50 93 ASP A O 1
ATOM 759 N N . SER A 1 94 ? -19.135 -0.917 17.247 1.00 96.69 94 SER A N 1
ATOM 760 C CA . SER A 1 94 ? -18.975 -0.010 16.105 1.00 96.69 94 SER A CA 1
ATOM 761 C C . SER A 1 94 ? -19.500 1.411 16.348 1.00 96.69 94 SER A C 1
ATOM 763 O O . SER A 1 94 ? -18.965 2.352 15.761 1.00 96.69 94 SER A O 1
ATOM 765 N N . ASN A 1 95 ? -20.506 1.632 17.207 1.00 95.88 95 ASN A N 1
ATOM 766 C CA . ASN A 1 95 ? -20.948 2.995 17.525 1.00 95.88 95 ASN A CA 1
ATOM 767 C C . ASN A 1 95 ? -19.955 3.716 18.437 1.00 95.88 95 ASN A C 1
ATOM 769 O O . ASN A 1 95 ? -19.737 4.912 18.256 1.00 95.88 95 ASN A O 1
ATOM 773 N N . THR A 1 96 ? -19.325 3.005 19.372 1.00 94.81 96 THR A N 1
ATOM 774 C CA . THR A 1 96 ? -18.238 3.556 20.191 1.00 94.81 96 THR A CA 1
ATOM 775 C C . THR A 1 96 ? -17.024 3.883 19.324 1.00 94.81 96 THR A C 1
ATOM 777 O O . THR A 1 96 ? -16.459 4.964 19.457 1.00 94.81 96 THR A O 1
ATOM 780 N N . ILE A 1 97 ? -16.673 3.013 18.372 1.00 96.06 97 ILE A N 1
ATOM 781 C CA . ILE A 1 97 ? -15.591 3.276 17.409 1.00 96.06 97 ILE A CA 1
ATOM 782 C C . ILE A 1 97 ? -15.890 4.528 16.578 1.00 96.06 97 ILE A C 1
ATOM 784 O O . ILE A 1 97 ? -15.050 5.420 16.498 1.00 96.06 97 ILE A O 1
ATOM 788 N N . LYS A 1 98 ? -17.117 4.664 16.053 1.00 94.88 98 LYS A N 1
ATOM 789 C CA . LYS A 1 98 ? -17.546 5.889 15.357 1.00 94.88 98 LYS A CA 1
ATOM 790 C C . LYS A 1 98 ? -17.389 7.126 16.230 1.00 94.88 98 LYS A C 1
ATOM 792 O O . LYS A 1 98 ? -17.040 8.182 15.718 1.00 94.88 98 LYS A O 1
ATOM 797 N N . GLN A 1 99 ? -17.686 7.039 17.525 1.00 92.81 99 GLN A N 1
ATOM 798 C CA . GLN A 1 99 ? -17.496 8.174 18.426 1.00 92.81 99 GLN A CA 1
ATOM 799 C C . GLN A 1 99 ? -16.017 8.535 18.552 1.00 92.81 99 GLN A C 1
ATOM 801 O O . GLN A 1 99 ? -15.709 9.714 18.437 1.00 92.81 99 GLN A O 1
ATOM 806 N N . ILE A 1 100 ? -15.123 7.550 18.703 1.00 91.94 100 ILE A N 1
ATOM 807 C CA . ILE A 1 100 ? -13.666 7.762 18.740 1.00 91.94 100 ILE A CA 1
ATOM 808 C C . ILE A 1 100 ? -13.192 8.426 17.442 1.00 91.94 100 ILE A C 1
ATOM 810 O O . ILE A 1 100 ? -12.568 9.480 17.499 1.00 91.94 100 ILE A O 1
ATOM 814 N N . GLN A 1 101 ? -13.567 7.891 16.280 1.00 92.56 101 GLN A N 1
ATOM 815 C CA . GLN A 1 101 ? -13.194 8.455 14.975 1.00 92.56 101 GLN A CA 1
ATOM 816 C C . GLN A 1 101 ? -13.716 9.886 14.765 1.00 92.56 101 GLN A C 1
ATOM 818 O O . GLN A 1 101 ? -13.057 10.694 14.124 1.00 92.56 101 GLN A O 1
ATOM 823 N N . ASN A 1 102 ? -14.893 10.215 15.313 1.00 87.94 102 ASN A N 1
ATOM 824 C CA . ASN A 1 102 ? -15.494 11.550 15.208 1.00 87.94 102 ASN A CA 1
ATOM 825 C C . ASN A 1 102 ? -15.057 12.517 16.317 1.00 87.94 102 ASN A C 1
ATOM 827 O O . ASN A 1 102 ? -15.479 13.678 16.319 1.00 87.94 102 ASN A O 1
ATOM 831 N N . THR A 1 103 ? -14.285 12.062 17.303 1.00 78.44 103 THR A N 1
ATOM 832 C CA . THR A 1 103 ? -13.800 12.971 18.338 1.00 78.44 103 THR A CA 1
ATOM 833 C C . THR A 1 103 ? -12.763 13.928 17.755 1.00 78.44 103 THR A C 1
ATOM 835 O O . THR A 1 103 ? -11.921 13.533 16.958 1.00 78.44 103 THR A O 1
ATOM 838 N N . GLN A 1 104 ? -12.773 15.189 18.201 1.00 63.59 104 GLN A N 1
ATOM 839 C CA . GLN A 1 104 ? -11.661 16.130 17.982 1.00 63.59 104 GLN A CA 1
ATOM 840 C C . GLN A 1 104 ? -10.446 15.777 18.864 1.00 63.59 104 GLN A C 1
ATOM 842 O O . GLN A 1 104 ? -9.783 16.667 19.386 1.00 63.59 104 GLN A O 1
ATOM 847 N N . LEU A 1 105 ? -10.218 14.490 19.142 1.00 62.84 105 LEU A N 1
ATOM 848 C CA . LEU A 1 105 ? -9.004 14.075 19.828 1.00 62.84 105 LEU A CA 1
ATOM 849 C C . LEU A 1 105 ? -7.822 14.340 18.899 1.00 62.84 105 LEU A C 1
ATOM 851 O O . LEU A 1 105 ? -7.922 14.135 17.693 1.00 62.84 105 LEU A O 1
ATOM 855 N N . ASP A 1 106 ? -6.700 14.754 19.481 1.00 65.06 106 ASP A N 1
ATOM 856 C CA . ASP A 1 106 ? -5.488 15.059 18.719 1.00 65.06 106 ASP A CA 1
ATOM 857 C C . ASP A 1 106 ? -4.879 13.805 18.053 1.00 65.06 106 ASP A C 1
ATOM 859 O O . ASP A 1 106 ? -4.034 13.940 17.175 1.00 65.06 106 ASP A O 1
ATOM 863 N N . SER A 1 107 ? -5.318 12.590 18.432 1.00 78.38 107 SER A N 1
ATOM 864 C CA . SER A 1 107 ? -4.845 11.330 17.841 1.00 78.38 107 SER A CA 1
ATOM 865 C C . SER A 1 107 ? -5.850 10.166 17.989 1.00 78.38 107 SER A C 1
ATOM 867 O O . SER A 1 107 ? -5.700 9.303 18.860 1.00 78.38 107 SER A O 1
ATOM 869 N N . PRO A 1 108 ? -6.920 10.103 17.168 1.00 86.06 108 PRO A N 1
ATOM 870 C CA . PRO A 1 108 ? -7.829 8.953 17.153 1.00 86.06 108 PRO A CA 1
ATOM 871 C C . PRO A 1 108 ? -7.130 7.666 16.690 1.00 86.06 108 PRO A C 1
ATOM 873 O O . PRO A 1 108 ? -7.536 6.578 17.098 1.00 86.06 108 PRO A O 1
ATOM 876 N N . ASN A 1 109 ? -6.071 7.787 15.880 1.00 93.81 109 ASN A N 1
ATOM 877 C CA . ASN A 1 109 ? -5.296 6.655 15.386 1.00 93.81 109 ASN A CA 1
ATOM 878 C C . ASN A 1 109 ? -4.611 5.899 16.529 1.00 93.81 109 ASN A C 1
ATOM 880 O O . ASN A 1 109 ? -4.879 4.719 16.709 1.00 93.81 109 ASN A O 1
ATOM 884 N N . GLU A 1 110 ? -3.841 6.590 17.380 1.00 92.75 110 GLU A N 1
ATOM 885 C CA . GLU A 1 110 ? -3.152 5.970 18.526 1.00 92.75 110 GLU A CA 1
ATOM 886 C C . GLU A 1 110 ? -4.109 5.195 19.438 1.00 92.75 110 GLU A C 1
ATOM 888 O O . GLU A 1 110 ? -3.800 4.091 19.889 1.00 92.75 110 GLU A O 1
ATOM 893 N N . VAL A 1 111 ? -5.294 5.758 19.695 1.00 93.19 111 VAL A N 1
ATOM 894 C CA . VAL A 1 111 ? -6.311 5.125 20.542 1.00 93.19 111 VAL A CA 1
ATOM 895 C C . VAL A 1 111 ? -6.830 3.837 19.910 1.00 93.19 111 VAL A C 1
ATOM 897 O O . VAL A 1 111 ? -6.958 2.832 20.607 1.00 93.19 111 VAL A O 1
ATOM 900 N N . LEU A 1 112 ? -7.144 3.856 18.613 1.00 95.25 112 LEU A N 1
ATOM 901 C CA . LEU A 1 112 ? -7.673 2.687 17.909 1.00 95.25 112 LEU A CA 1
ATOM 902 C C . LEU A 1 112 ? -6.601 1.611 17.729 1.00 95.25 112 LEU A C 1
ATOM 904 O O . LEU A 1 112 ? -6.880 0.446 18.007 1.00 95.25 112 LEU A O 1
ATOM 908 N N . THR A 1 113 ? -5.374 1.995 17.373 1.00 95.88 113 THR A N 1
ATOM 909 C CA . THR A 1 113 ? -4.233 1.078 17.258 1.00 95.88 113 THR A CA 1
ATOM 910 C C . THR A 1 113 ? -3.968 0.365 18.582 1.00 95.88 113 THR A C 1
ATOM 912 O O . THR A 1 113 ? -3.849 -0.856 18.609 1.00 95.88 113 THR A O 1
ATOM 915 N N . ALA A 1 114 ? -4.002 1.081 19.714 1.00 95.25 114 ALA A N 1
ATOM 916 C CA . ALA A 1 114 ? -3.828 0.483 21.042 1.00 95.25 114 ALA A CA 1
ATOM 917 C C . ALA A 1 114 ? -4.950 -0.494 21.455 1.00 95.25 114 ALA A C 1
ATOM 919 O O . ALA A 1 114 ? -4.781 -1.260 22.406 1.00 95.25 114 ALA A O 1
ATOM 920 N N . MET A 1 115 ? -6.108 -0.461 20.784 1.00 95.94 115 MET A N 1
ATOM 921 C CA . MET A 1 115 ? -7.221 -1.385 21.029 1.00 95.94 115 MET A CA 1
ATOM 922 C C . MET A 1 115 ? -7.142 -2.663 20.184 1.00 95.94 115 MET A C 1
ATOM 924 O O . MET A 1 115 ? -7.857 -3.623 20.488 1.00 95.94 115 MET A O 1
ATOM 928 N N . ILE A 1 116 ? -6.315 -2.692 19.137 1.00 97.69 116 ILE A N 1
ATOM 929 C CA . ILE A 1 116 ? -6.122 -3.874 18.294 1.00 97.69 116 ILE A CA 1
ATOM 930 C C . ILE A 1 116 ? -5.312 -4.911 19.076 1.00 97.69 116 ILE A C 1
ATOM 932 O O . ILE A 1 116 ? -4.281 -4.610 19.672 1.00 97.69 116 ILE A O 1
ATOM 936 N N . LYS A 1 117 ? -5.806 -6.152 19.110 1.00 92.69 117 LYS A N 1
ATOM 937 C CA . LYS A 1 117 ? -5.196 -7.231 19.910 1.00 92.69 117 LYS A CA 1
ATOM 938 C C . LYS A 1 117 ? -4.021 -7.905 19.215 1.00 92.69 117 LYS A C 1
ATOM 940 O O . LYS A 1 117 ? -3.088 -8.333 19.887 1.00 92.69 117 LYS A O 1
ATOM 945 N N . ASP A 1 118 ? -4.126 -8.040 17.901 1.00 97.19 118 ASP A N 1
ATOM 946 C CA . ASP A 1 118 ? -3.154 -8.689 17.033 1.00 97.19 118 ASP A CA 1
ATOM 947 C C . ASP A 1 118 ? -3.050 -7.844 15.765 1.00 97.19 118 ASP A C 1
ATOM 949 O O . ASP A 1 118 ? -3.959 -7.834 14.933 1.00 97.19 118 ASP A O 1
ATOM 953 N N . PHE A 1 119 ? -1.990 -7.042 15.692 1.00 97.62 119 PHE A N 1
ATOM 954 C CA . PHE A 1 119 ? -1.816 -6.099 14.596 1.00 97.62 119 PHE A CA 1
ATOM 955 C C . PHE A 1 119 ? -1.380 -6.799 13.304 1.00 97.62 119 PHE A C 1
ATOM 957 O O . PHE A 1 119 ? -1.744 -6.361 12.219 1.00 97.62 119 PHE A O 1
ATOM 964 N N . ASP A 1 120 ? -0.675 -7.928 13.410 1.00 97.88 120 ASP A N 1
ATOM 965 C CA . ASP A 1 120 ? -0.263 -8.712 12.245 1.00 97.88 120 ASP A CA 1
ATOM 966 C C . ASP A 1 120 ? -1.492 -9.327 11.570 1.00 97.88 120 ASP A C 1
ATOM 968 O O . ASP A 1 120 ? -1.664 -9.196 10.359 1.00 97.88 120 ASP A O 1
ATOM 972 N N . TRP A 1 121 ? -2.403 -9.901 12.365 1.00 97.94 121 TRP A N 1
ATOM 973 C CA . TRP A 1 121 ? -3.676 -10.404 11.846 1.00 97.94 121 TRP A CA 1
ATOM 974 C C . TRP A 1 121 ? -4.564 -9.290 11.272 1.00 97.94 121 TRP A C 1
ATOM 976 O O . TRP A 1 121 ? -5.236 -9.500 10.264 1.00 97.94 121 TRP A O 1
ATOM 986 N N . PHE A 1 122 ? -4.560 -8.099 11.876 1.00 98.44 122 PHE A N 1
ATOM 987 C CA . PHE A 1 122 ? -5.280 -6.936 11.347 1.00 98.44 122 PHE A CA 1
ATOM 988 C C . PHE A 1 122 ? -4.797 -6.547 9.944 1.00 98.44 122 PHE A C 1
ATOM 990 O O . PHE A 1 122 ? -5.617 -6.347 9.047 1.00 98.44 122 PHE A O 1
ATOM 997 N N . VAL A 1 123 ? -3.476 -6.478 9.752 1.00 98.44 123 VAL A N 1
ATOM 998 C CA . VAL A 1 123 ? -2.846 -6.167 8.460 1.00 98.44 123 VAL A CA 1
ATOM 999 C C . VAL A 1 123 ? -3.152 -7.256 7.433 1.00 98.44 123 VAL A C 1
ATOM 1001 O O . VAL A 1 123 ? -3.581 -6.941 6.324 1.00 98.44 123 VAL A O 1
ATOM 1004 N N . GLU A 1 124 ? -3.007 -8.532 7.802 1.00 98.19 124 GLU A N 1
ATOM 1005 C CA . GLU A 1 124 ? -3.312 -9.658 6.911 1.00 98.19 124 GLU A CA 1
ATOM 1006 C C . GLU A 1 124 ? -4.782 -9.643 6.456 1.00 98.19 124 GLU A C 1
ATOM 1008 O O . GLU A 1 124 ? -5.064 -9.808 5.270 1.00 98.19 124 GLU A O 1
ATOM 1013 N N . ASP A 1 125 ? -5.725 -9.402 7.372 1.00 98.31 125 ASP A N 1
ATOM 1014 C CA . ASP A 1 125 ? -7.160 -9.361 7.064 1.00 98.31 125 ASP A CA 1
ATOM 1015 C C . ASP A 1 125 ? -7.522 -8.161 6.170 1.00 98.31 125 ASP A C 1
ATOM 1017 O O . ASP A 1 125 ? -8.310 -8.296 5.232 1.00 98.31 125 ASP A O 1
ATOM 1021 N N . ALA A 1 126 ? -6.895 -7.003 6.402 1.00 98.06 126 ALA A N 1
ATOM 1022 C CA . ALA A 1 126 ? -7.066 -5.810 5.574 1.00 98.06 126 ALA A CA 1
ATOM 1023 C C . ALA A 1 126 ? -6.565 -6.042 4.138 1.00 98.06 126 ALA A C 1
ATOM 1025 O O . ALA A 1 126 ? -7.296 -5.805 3.175 1.00 98.06 126 ALA A O 1
ATOM 1026 N N . VAL A 1 127 ? -5.352 -6.581 3.986 1.00 98.06 127 VAL A N 1
ATOM 1027 C CA . VAL A 1 127 ? -4.774 -6.909 2.674 1.00 98.06 127 VAL A CA 1
ATOM 1028 C C . VAL A 1 127 ? -5.559 -8.025 1.979 1.00 98.06 127 VAL A C 1
ATOM 1030 O O . VAL A 1 127 ? -5.743 -7.974 0.768 1.00 98.06 127 VAL A O 1
ATOM 1033 N N . CYS A 1 128 ? -6.080 -9.009 2.712 1.00 97.44 128 CYS A N 1
ATOM 1034 C CA . CYS A 1 128 ? -6.917 -10.069 2.143 1.00 97.44 128 CYS A CA 1
ATOM 1035 C C . CYS A 1 128 ? -8.244 -9.530 1.579 1.00 97.44 128 CYS A C 1
ATOM 1037 O O . CYS A 1 128 ? -8.736 -10.029 0.564 1.00 97.44 128 CYS A O 1
ATOM 1039 N N . CYS A 1 129 ? -8.822 -8.514 2.227 1.00 96.00 129 CYS A N 1
ATOM 1040 C CA . CYS A 1 129 ? -10.081 -7.909 1.802 1.00 96.00 129 CYS A CA 1
ATOM 1041 C C . CYS A 1 129 ? -9.910 -6.948 0.619 1.00 96.00 129 CYS A C 1
ATOM 1043 O O . CYS A 1 129 ? -10.681 -7.040 -0.338 1.00 96.00 129 CYS A O 1
ATOM 1045 N N . ASP A 1 130 ? -8.917 -6.058 0.682 1.00 95.75 130 ASP A N 1
ATOM 1046 C CA . ASP A 1 130 ? -8.802 -4.920 -0.241 1.00 95.75 130 ASP A CA 1
ATOM 1047 C C . ASP A 1 130 ? -7.555 -4.974 -1.150 1.00 95.75 130 ASP A C 1
ATOM 1049 O O . ASP A 1 130 ? -7.505 -4.297 -2.176 1.00 95.75 130 ASP A O 1
ATOM 1053 N N . GLY A 1 131 ? -6.567 -5.821 -0.838 1.00 97.31 131 GLY A N 1
ATOM 1054 C CA . GLY A 1 131 ? -5.291 -5.920 -1.560 1.00 97.31 131 GLY A CA 1
ATOM 1055 C C . GLY A 1 131 ? -4.325 -4.768 -1.257 1.00 97.31 131 GLY A C 1
ATOM 1056 O O . GLY A 1 131 ? -4.738 -3.687 -0.846 1.00 97.31 131 GLY A O 1
ATOM 1057 N N . ARG A 1 132 ? -3.013 -4.957 -1.485 1.00 98.06 132 ARG A N 1
ATOM 1058 C CA . ARG A 1 132 ? -2.005 -3.896 -1.239 1.00 98.06 132 ARG A CA 1
ATOM 1059 C C . ARG A 1 132 ? -2.195 -2.689 -2.160 1.00 98.06 132 ARG A C 1
ATOM 1061 O O . ARG A 1 132 ? -1.970 -1.562 -1.732 1.00 98.06 132 ARG A O 1
ATOM 1068 N N . GLY A 1 133 ? -2.680 -2.914 -3.386 1.00 97.69 133 GLY A N 1
ATOM 1069 C CA . GLY A 1 133 ? -3.011 -1.856 -4.348 1.00 97.69 133 GLY A CA 1
ATOM 1070 C C . GLY A 1 133 ? -3.981 -0.813 -3.788 1.00 97.69 133 GLY A C 1
ATOM 1071 O O . GLY A 1 133 ? -3.754 0.379 -3.971 1.00 97.69 133 GLY A O 1
ATOM 1072 N N . HIS A 1 134 ? -4.986 -1.228 -3.009 1.00 96.62 134 HIS A N 1
ATOM 1073 C CA . HIS A 1 134 ? -5.924 -0.302 -2.367 1.00 96.62 134 HIS A CA 1
ATOM 1074 C C . HIS A 1 134 ? -5.228 0.719 -1.454 1.00 96.62 134 HIS A C 1
ATOM 1076 O O . HIS A 1 134 ? -5.619 1.885 -1.421 1.00 96.62 134 HIS A O 1
ATOM 1082 N N . PHE A 1 135 ? -4.192 0.281 -0.739 1.00 97.31 135 PHE A N 1
ATOM 1083 C CA . PHE A 1 135 ? -3.462 1.090 0.234 1.00 97.31 135 PHE A CA 1
ATOM 1084 C C . PHE A 1 135 ? -2.314 1.884 -0.407 1.00 97.31 135 PHE A C 1
ATOM 1086 O O . PHE A 1 135 ? -2.114 3.053 -0.082 1.00 97.31 135 PHE A O 1
ATOM 1093 N N . LEU A 1 136 ? -1.568 1.260 -1.324 1.00 97.75 136 LEU A N 1
ATOM 1094 C CA . LEU A 1 136 ? -0.319 1.805 -1.868 1.00 97.75 136 LEU A CA 1
ATOM 1095 C C . LEU A 1 136 ? -0.484 2.532 -3.211 1.00 97.75 136 LEU A C 1
ATOM 1097 O O . LEU A 1 136 ? 0.308 3.424 -3.508 1.00 97.75 136 LEU A O 1
ATOM 1101 N N . ALA A 1 137 ? -1.488 2.193 -4.026 1.00 97.06 137 ALA A N 1
ATOM 1102 C CA . ALA A 1 137 ? -1.722 2.822 -5.327 1.00 97.06 137 ALA A CA 1
ATOM 1103 C C . ALA A 1 137 ? -2.856 3.854 -5.239 1.00 97.06 137 ALA A C 1
ATOM 1105 O O . ALA A 1 137 ? -4.028 3.559 -5.472 1.00 97.06 137 ALA A O 1
ATOM 1106 N N . GLN A 1 138 ? -2.516 5.093 -4.883 1.00 93.56 138 GLN A N 1
ATOM 1107 C CA . GLN A 1 138 ? -3.502 6.164 -4.685 1.00 93.56 138 GLN A CA 1
ATOM 1108 C C . GLN A 1 138 ? -4.236 6.567 -5.972 1.00 93.56 138 GLN A C 1
ATOM 1110 O O . GLN A 1 138 ? -5.336 7.117 -5.893 1.00 93.56 138 GLN A O 1
ATOM 1115 N N . TYR A 1 139 ? -3.644 6.299 -7.139 1.00 95.25 139 TYR A N 1
ATOM 1116 C CA . TYR A 1 139 ? -4.203 6.718 -8.419 1.00 95.25 139 TYR A CA 1
ATOM 1117 C C . TYR A 1 139 ? -5.201 5.716 -9.008 1.00 95.25 139 TYR A C 1
ATOM 1119 O O . TYR A 1 139 ? -6.306 6.098 -9.400 1.00 95.25 139 TYR A O 1
ATOM 1127 N N . ASP A 1 140 ? -4.804 4.447 -9.125 1.00 95.31 140 ASP A N 1
ATOM 1128 C CA . ASP A 1 140 ? -5.595 3.402 -9.787 1.00 95.31 140 ASP A CA 1
ATOM 1129 C C . ASP A 1 140 ? -6.045 2.272 -8.856 1.00 95.31 140 ASP A C 1
ATOM 1131 O O . ASP A 1 140 ? -6.924 1.507 -9.246 1.00 95.31 140 ASP A O 1
ATOM 1135 N N . HIS A 1 141 ? -5.528 2.216 -7.625 1.00 95.75 141 HIS A N 1
ATOM 1136 C CA . HIS A 1 141 ? -5.795 1.169 -6.636 1.00 95.75 141 HIS A CA 1
ATOM 1137 C C . HIS A 1 141 ? -5.364 -0.239 -7.069 1.00 95.75 141 HIS A C 1
ATOM 1139 O O . HIS A 1 141 ? -5.818 -1.227 -6.488 1.00 95.75 141 HIS A O 1
ATOM 1145 N N . GLU A 1 142 ? -4.477 -0.349 -8.060 1.00 96.19 142 GLU A N 1
ATOM 1146 C CA . GLU A 1 142 ? -4.042 -1.627 -8.618 1.00 96.19 142 GLU A CA 1
ATOM 1147 C C . GLU A 1 142 ? -2.621 -1.985 -8.167 1.00 96.19 142 GLU A C 1
ATOM 1149 O O . GLU A 1 142 ? -1.711 -1.155 -8.123 1.00 96.19 142 GLU A O 1
ATOM 1154 N N . GLU A 1 143 ? -2.412 -3.267 -7.875 1.00 97.25 143 GLU A N 1
ATOM 1155 C CA . GLU A 1 143 ? -1.076 -3.836 -7.716 1.00 97.25 143 GLU A CA 1
ATOM 1156 C C . GLU A 1 143 ? -0.624 -4.423 -9.056 1.00 97.25 143 GLU A C 1
ATOM 1158 O O . GLU A 1 143 ? -1.173 -5.415 -9.544 1.00 97.25 143 GLU A O 1
ATOM 1163 N N . ASN A 1 144 ? 0.407 -3.827 -9.649 1.00 97.06 144 ASN A N 1
ATOM 1164 C CA . ASN A 1 14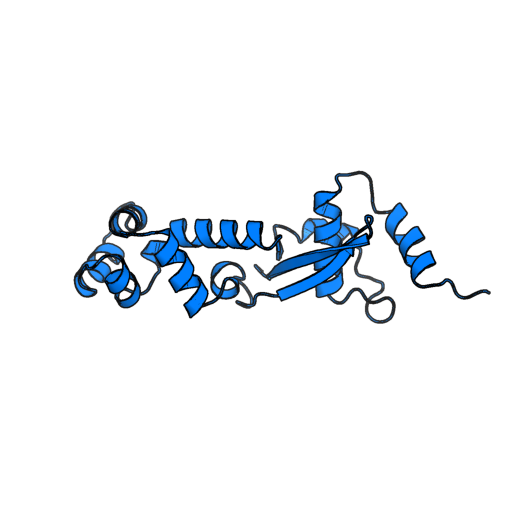4 ? 1.036 -4.354 -10.854 1.00 97.06 144 ASN A CA 1
ATOM 1165 C C . ASN A 1 144 ? 2.329 -5.084 -10.494 1.00 97.06 144 ASN A C 1
ATOM 1167 O O . ASN A 1 144 ? 2.958 -4.781 -9.486 1.00 97.06 144 ASN A O 1
ATOM 1171 N N . TYR A 1 145 ? 2.772 -6.018 -11.336 1.00 96.00 145 TYR A N 1
ATOM 1172 C CA . TYR A 1 145 ? 4.063 -6.675 -11.146 1.00 96.00 145 TYR A CA 1
ATOM 1173 C C . TYR A 1 145 ? 4.769 -6.961 -12.466 1.00 96.00 145 TYR A C 1
ATOM 1175 O O . TYR A 1 145 ? 4.146 -7.180 -13.509 1.00 96.00 145 TYR A O 1
ATOM 1183 N N . VAL A 1 146 ? 6.098 -6.990 -12.407 1.00 92.88 146 VAL A N 1
ATOM 1184 C CA . VAL A 1 146 ? 6.969 -7.369 -13.520 1.00 92.88 146 VAL A CA 1
ATOM 1185 C C . VAL A 1 146 ? 8.026 -8.338 -13.012 1.00 92.88 146 VAL A C 1
ATOM 1187 O O . VAL A 1 146 ? 8.668 -8.086 -11.995 1.00 92.88 146 VAL A O 1
ATOM 1190 N N . SER A 1 147 ? 8.247 -9.419 -13.763 1.00 92.44 147 SER A N 1
ATOM 1191 C CA . SER A 1 147 ? 9.323 -10.376 -13.500 1.00 92.44 147 SER A CA 1
ATOM 1192 C C . SER A 1 147 ? 10.328 -10.407 -14.647 1.00 92.44 147 SER A C 1
ATOM 1194 O 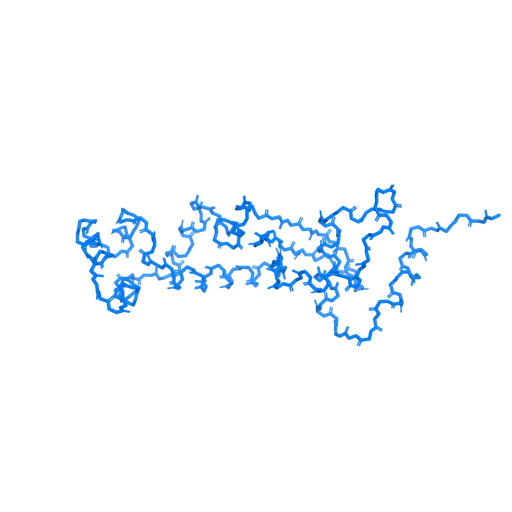O . SER A 1 147 ? 9.949 -10.487 -15.819 1.00 92.44 147 SER A O 1
ATOM 1196 N N . PHE A 1 148 ? 11.621 -10.400 -14.329 1.00 84.88 148 PHE A N 1
ATOM 1197 C CA . PHE A 1 148 ? 12.699 -10.515 -15.314 1.00 84.88 148 PHE A CA 1
ATOM 1198 C C . PHE A 1 148 ? 13.925 -11.223 -14.727 1.00 84.88 148 PHE A C 1
ATOM 1200 O O . PHE A 1 148 ? 14.035 -11.429 -13.525 1.00 84.88 148 PHE A O 1
ATOM 1207 N N . SER A 1 149 ? 14.849 -11.643 -15.594 1.00 84.81 149 SER A N 1
ATOM 1208 C CA . SER A 1 149 ? 16.144 -12.173 -15.160 1.00 84.81 149 SER A CA 1
ATOM 1209 C C . SER A 1 149 ? 17.116 -11.020 -14.944 1.00 84.81 149 SER A C 1
ATOM 1211 O O . SER A 1 149 ? 17.366 -10.270 -15.890 1.00 84.81 149 SER A O 1
ATOM 1213 N N . ASN A 1 150 ? 17.683 -10.901 -13.746 1.00 82.00 150 ASN A N 1
ATOM 1214 C CA . ASN A 1 150 ? 18.719 -9.917 -13.457 1.00 82.00 150 ASN A CA 1
ATOM 1215 C C . ASN A 1 150 ? 20.093 -10.337 -14.018 1.00 82.00 150 ASN A C 1
ATOM 1217 O O . ASN A 1 150 ? 20.217 -11.369 -14.687 1.00 82.00 150 ASN A O 1
ATOM 1221 N N . GLU A 1 151 ? 21.126 -9.531 -13.759 1.00 76.38 151 GLU A N 1
ATOM 1222 C CA . GLU A 1 151 ? 22.488 -9.752 -14.276 1.00 76.38 151 GLU A CA 1
ATOM 1223 C C . GLU A 1 151 ? 23.129 -11.057 -13.798 1.00 76.38 151 GLU A C 1
ATOM 1225 O O . GLU A 1 151 ? 23.964 -11.632 -14.494 1.00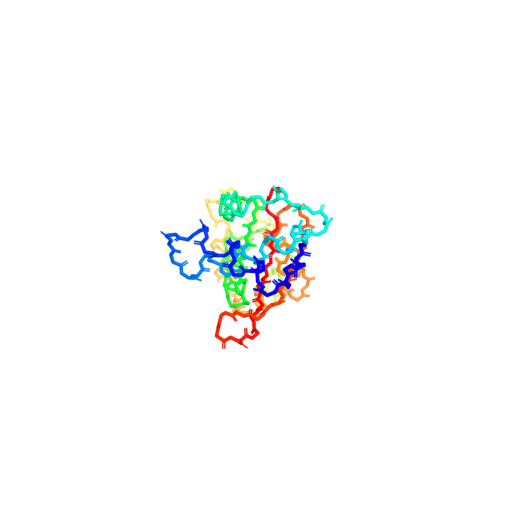 76.38 151 GLU A O 1
ATOM 1230 N N . GLU A 1 152 ? 22.709 -11.555 -12.638 1.00 82.25 152 GLU A N 1
ATOM 1231 C CA . GLU A 1 152 ? 23.171 -12.823 -12.074 1.00 82.25 152 GLU A CA 1
ATOM 1232 C C . GLU A 1 152 ? 22.422 -14.032 -12.659 1.00 82.25 152 GLU A C 1
ATOM 1234 O O . GLU A 1 152 ? 22.700 -15.180 -12.308 1.00 82.25 152 GLU A O 1
ATOM 1239 N N . GLY A 1 153 ? 21.458 -13.798 -13.555 1.00 80.88 153 GLY A N 1
ATOM 1240 C CA . GLY A 1 153 ? 20.598 -14.840 -14.109 1.00 80.88 153 GLY A CA 1
ATOM 1241 C C . GLY A 1 153 ? 19.471 -15.274 -13.166 1.00 80.88 153 GLY A C 1
ATOM 1242 O O . GLY A 1 153 ? 18.809 -16.280 -13.433 1.00 80.88 153 GLY A O 1
ATOM 1243 N N . LYS A 1 154 ? 19.246 -14.555 -12.057 1.00 86.88 154 LYS A N 1
ATOM 1244 C CA . LYS A 1 154 ? 18.161 -14.830 -11.111 1.00 86.88 154 LYS A CA 1
ATOM 1245 C C . LYS A 1 154 ? 16.873 -14.178 -11.608 1.00 86.88 154 LYS A C 1
ATOM 1247 O O . LYS A 1 154 ? 16.874 -13.021 -12.013 1.00 86.88 154 LYS A O 1
ATOM 1252 N N . ASN A 1 155 ? 15.764 -14.913 -11.549 1.00 89.19 155 ASN A N 1
ATOM 1253 C CA . ASN A 1 155 ? 14.446 -14.326 -11.774 1.00 89.19 155 ASN A CA 1
ATOM 1254 C C . ASN A 1 155 ? 14.053 -13.488 -10.547 1.00 89.19 155 ASN A C 1
ATOM 1256 O O . ASN A 1 155 ? 14.038 -14.009 -9.428 1.00 89.19 155 ASN A O 1
ATOM 1260 N N . VAL A 1 156 ? 13.791 -12.205 -10.767 1.00 91.19 156 VAL A N 1
ATOM 1261 C CA . VAL A 1 156 ? 13.350 -11.239 -9.758 1.00 91.19 156 VAL A CA 1
ATOM 1262 C C . VAL A 1 156 ? 11.984 -10.695 -10.155 1.00 91.19 156 VAL A C 1
ATOM 1264 O O . VAL A 1 156 ? 11.699 -10.566 -11.348 1.00 91.19 156 VAL A O 1
ATOM 1267 N N . THR A 1 157 ? 11.158 -10.386 -9.159 1.00 95.69 157 THR A N 1
ATOM 1268 C CA . THR A 1 157 ? 9.834 -9.783 -9.334 1.00 95.69 157 THR A CA 1
ATOM 1269 C C . THR A 1 157 ? 9.779 -8.495 -8.536 1.00 95.69 157 THR A C 1
ATOM 1271 O O . THR A 1 157 ? 10.191 -8.478 -7.378 1.00 95.69 157 THR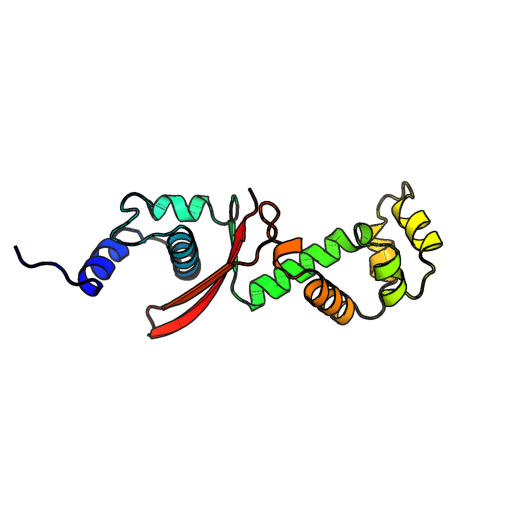 A O 1
ATOM 1274 N N . TYR A 1 158 ? 9.251 -7.451 -9.163 1.00 96.56 158 TYR A N 1
ATOM 1275 C CA . TYR A 1 158 ? 8.977 -6.167 -8.534 1.00 96.56 158 TYR A CA 1
ATOM 1276 C C . TYR A 1 158 ? 7.496 -5.831 -8.676 1.00 96.56 158 TYR A C 1
ATOM 1278 O O . TYR A 1 158 ? 6.902 -6.095 -9.726 1.00 96.56 158 TYR A O 1
ATOM 1286 N N . PHE A 1 159 ? 6.937 -5.237 -7.627 1.00 98.12 159 PHE A N 1
ATOM 1287 C CA . PHE A 1 159 ? 5.569 -4.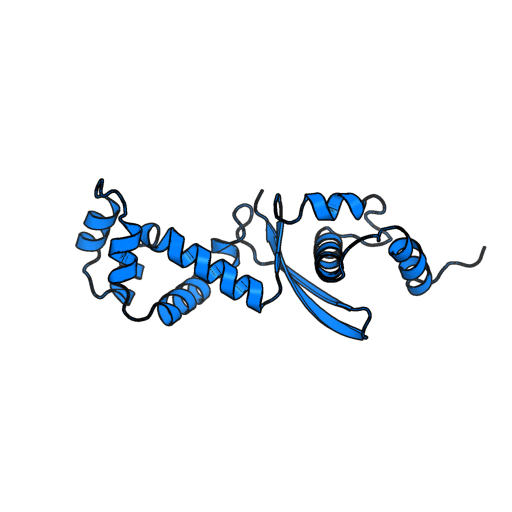744 -7.548 1.00 98.12 159 PHE A CA 1
ATOM 1288 C C . PHE A 1 159 ? 5.553 -3.233 -7.738 1.00 98.12 159 PHE A C 1
ATOM 1290 O O . PHE A 1 159 ? 6.448 -2.533 -7.264 1.00 98.12 159 PHE A O 1
ATOM 1297 N N . ILE A 1 160 ? 4.567 -2.746 -8.481 1.00 97.88 160 ILE A N 1
ATOM 1298 C CA . ILE A 1 160 ? 4.505 -1.380 -8.989 1.00 97.88 160 ILE A CA 1
ATOM 1299 C C . ILE A 1 160 ? 3.137 -0.803 -8.644 1.00 97.88 160 ILE A C 1
ATOM 1301 O O . ILE A 1 160 ? 2.106 -1.363 -9.026 1.00 97.88 160 ILE A O 1
ATOM 1305 N N . TYR A 1 161 ? 3.156 0.330 -7.951 1.00 98.12 161 TYR A N 1
ATOM 1306 C CA . TYR A 1 161 ? 1.972 1.037 -7.472 1.00 98.12 161 TYR A CA 1
ATOM 1307 C C . TYR A 1 161 ? 2.004 2.465 -7.989 1.00 98.12 161 TYR A C 1
ATOM 1309 O O . TYR A 1 161 ? 3.030 3.135 -7.865 1.00 98.12 161 TYR A O 1
ATOM 1317 N N . ARG A 1 162 ? 0.899 2.937 -8.564 1.00 97.00 162 ARG A N 1
ATOM 1318 C CA . ARG A 1 162 ? 0.808 4.294 -9.101 1.00 97.00 162 ARG A CA 1
ATOM 1319 C C . ARG A 1 162 ? 0.204 5.243 -8.070 1.00 97.00 162 ARG A C 1
ATOM 1321 O O . ARG A 1 162 ? -0.904 5.007 -7.582 1.00 97.00 162 ARG A O 1
ATOM 1328 N N . VAL A 1 163 ? 0.919 6.317 -7.750 1.00 94.31 163 VAL A N 1
ATOM 1329 C CA . VAL A 1 163 ? 0.524 7.273 -6.704 1.00 94.31 163 VAL A CA 1
ATOM 1330 C C . VAL A 1 163 ? 0.012 8.618 -7.246 1.00 94.31 163 VAL A C 1
ATOM 1332 O O . VAL A 1 163 ? -0.716 9.282 -6.515 1.00 94.31 163 VAL A O 1
ATOM 1335 N N . ASP A 1 164 ? 0.278 8.968 -8.516 1.00 87.06 164 ASP A N 1
ATOM 1336 C CA . ASP A 1 164 ? -0.255 10.166 -9.220 1.00 87.06 164 ASP A CA 1
ATOM 1337 C C . ASP A 1 164 ? -0.591 9.911 -10.707 1.00 87.06 164 ASP A C 1
ATOM 1339 O O . ASP A 1 164 ? -0.064 8.945 -11.306 1.00 87.06 164 ASP A O 1
#

Foldseek 3Di:
DDDDDPVRVCVVLVVPQDDDDDVVVVQLVWQCVVVPPDPPPPPPPPSNCSSVCDPPFKDKAAPVRLLVVLLVLCLQCVLVDQLVLLCVQLVDHSVVSVVLSPDPPPPSSVVSSVSGPDSVVSSVVVCVVQNSLCRQACDPSDWDKDWDQDPVRDIGMMIMHGHD